Protein AF-A0A485BIW1-F1 (afdb_monomer_lite)

Sequence (77 aa):
MEHPGLRVEPVVEQPEEEWRGRSGTVLTAVLQDYGTLAEHDIYIAGRFEMAKIARELFCNERNAREDRLFGDAFAFI

Structure (mmCIF, N/CA/C/O backbone):
data_AF-A0A485BIW1-F1
#
_entry.id   AF-A0A485BIW1-F1
#
loop_
_atom_site.group_PDB
_atom_site.id
_atom_site.type_symbol
_atom_site.label_atom_id
_atom_site.label_alt_id
_atom_site.label_comp_id
_atom_site.label_asym_id
_atom_site.label_entity_id
_atom_site.label_seq_id
_atom_site.pdbx_PDB_ins_code
_atom_site.Cartn_x
_atom_site.Cartn_y
_atom_site.Cartn_z
_atom_site.occupancy
_atom_site.B_iso_or_equiv
_atom_site.auth_seq_id
_atom_site.auth_comp_id
_atom_site.auth_asym_id
_atom_site.auth_atom_id
_atom_site.pdbx_PDB_model_num
ATOM 1 N N . MET A 1 1 ? -24.606 -1.382 -7.420 1.00 55.72 1 MET A N 1
ATOM 2 C CA . MET A 1 1 ? -23.453 -0.671 -6.832 1.00 55.72 1 MET A CA 1
ATOM 3 C C . MET A 1 1 ? -22.814 0.129 -7.947 1.00 55.72 1 MET A C 1
ATOM 5 O O . MET A 1 1 ? -22.554 -0.454 -8.989 1.00 55.72 1 MET A O 1
ATOM 9 N N . GLU A 1 2 ? -22.653 1.437 -7.767 1.00 87.12 2 GLU A N 1
ATOM 10 C CA . GLU A 1 2 ? -22.230 2.367 -8.832 1.00 87.12 2 GLU A CA 1
ATOM 11 C C . GLU A 1 2 ? -20.808 2.085 -9.357 1.00 87.12 2 GLU A C 1
ATOM 13 O O . GLU A 1 2 ? -20.527 2.342 -10.524 1.00 87.12 2 GLU A O 1
ATOM 18 N N . HIS A 1 3 ? -19.944 1.450 -8.549 1.00 93.94 3 HIS A N 1
ATOM 19 C CA . HIS A 1 3 ? -18.573 1.086 -8.928 1.00 93.94 3 HIS A CA 1
ATOM 20 C C . HIS A 1 3 ? -18.203 -0.329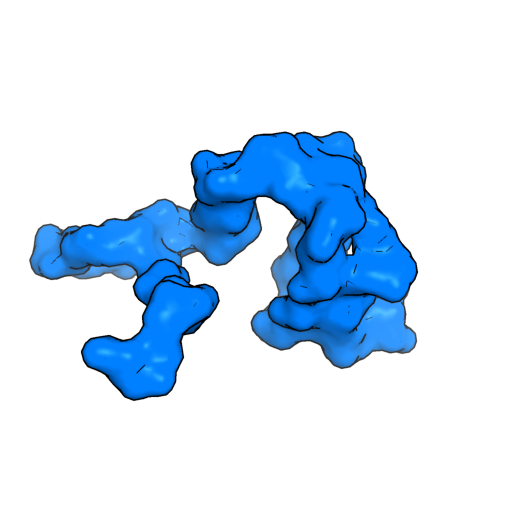 -8.438 1.00 93.94 3 HIS A C 1
ATOM 22 O O . HIS A 1 3 ? -17.775 -0.486 -7.297 1.00 93.94 3 HIS A O 1
ATOM 28 N N . PRO A 1 4 ? -18.352 -1.381 -9.266 1.00 93.81 4 PRO A N 1
ATOM 29 C CA . PRO A 1 4 ? -18.144 -2.769 -8.834 1.00 93.81 4 PRO A CA 1
ATOM 30 C C . PRO A 1 4 ? -16.677 -3.139 -8.557 1.00 93.81 4 PRO A C 1
ATOM 32 O O . PRO A 1 4 ? -16.426 -4.112 -7.858 1.00 93.81 4 PRO A O 1
ATOM 35 N N . GLY A 1 5 ? -15.715 -2.383 -9.096 1.00 93.88 5 GLY A N 1
ATOM 36 C CA . GLY A 1 5 ? -14.280 -2.594 -8.857 1.00 93.88 5 GLY A CA 1
ATOM 37 C C . GLY A 1 5 ? -13.712 -1.812 -7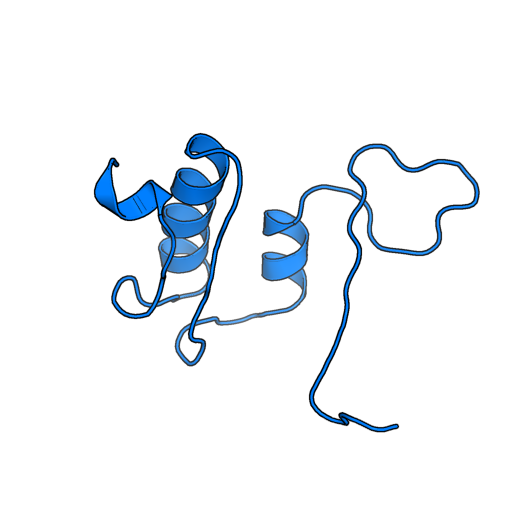.670 1.00 93.88 5 GLY A C 1
ATOM 38 O O . GLY A 1 5 ? -12.525 -1.933 -7.384 1.00 93.88 5 GLY A O 1
ATOM 39 N N . LEU A 1 6 ? -14.523 -0.988 -6.998 1.00 95.88 6 LEU A N 1
ATOM 40 C CA . LEU A 1 6 ? -14.072 -0.179 -5.870 1.00 95.8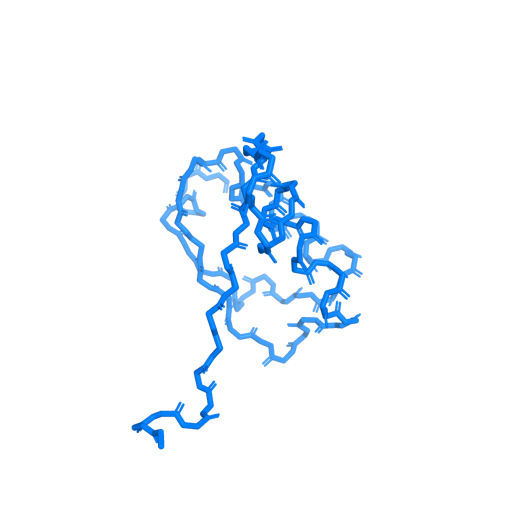8 6 LEU A CA 1
ATOM 41 C C . LEU A 1 6 ? -14.267 -0.944 -4.560 1.00 95.88 6 LEU A C 1
ATOM 43 O O . LEU A 1 6 ? -15.383 -1.328 -4.215 1.00 95.88 6 LEU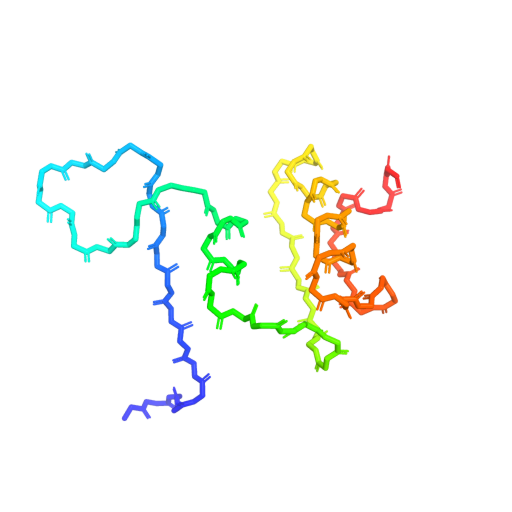 A O 1
ATOM 47 N N . ARG A 1 7 ? -13.183 -1.089 -3.797 1.00 94.69 7 ARG A N 1
ATOM 48 C CA . ARG A 1 7 ? -13.195 -1.626 -2.436 1.00 94.69 7 ARG A CA 1
ATOM 49 C C . ARG A 1 7 ? -12.618 -0.590 -1.475 1.00 94.69 7 ARG A C 1
ATOM 51 O O . ARG A 1 7 ? -11.585 0.004 -1.770 1.00 94.69 7 ARG A O 1
ATOM 58 N N . VAL A 1 8 ? -13.285 -0.377 -0.343 1.00 95.00 8 VAL A N 1
ATOM 59 C CA . VAL A 1 8 ? -12.862 0.573 0.697 1.00 95.00 8 VAL A CA 1
ATOM 60 C C . VAL A 1 8 ? -12.588 -0.204 1.977 1.00 95.00 8 VAL A C 1
ATOM 62 O O . VAL A 1 8 ? -13.499 -0.810 2.532 1.00 95.00 8 VAL A O 1
ATOM 65 N N . GLU A 1 9 ? -11.338 -0.171 2.433 1.00 95.44 9 GLU A N 1
ATOM 66 C CA . GLU A 1 9 ? -10.856 -0.927 3.593 1.00 95.44 9 GLU A CA 1
ATOM 67 C C . GLU A 1 9 ? -10.368 0.044 4.678 1.00 95.44 9 GLU A C 1
ATOM 69 O O . GLU A 1 9 ? -9.229 0.514 4.612 1.00 95.44 9 GLU A O 1
ATOM 74 N N . PRO A 1 10 ? -11.205 0.404 5.667 1.00 96.44 10 PRO A N 1
ATOM 75 C CA . PRO A 1 10 ? -10.768 1.274 6.745 1.00 96.44 10 PRO A CA 1
ATOM 76 C C . PRO A 1 10 ? -9.928 0.491 7.764 1.00 96.44 10 PRO A C 1
ATOM 78 O O . PRO A 1 10 ? -10.280 -0.624 8.164 1.00 96.44 10 PRO A O 1
ATOM 81 N N . VAL A 1 11 ? -8.825 1.098 8.206 1.00 97.25 11 VAL A N 1
ATOM 82 C CA . VAL A 1 11 ? -7.884 0.502 9.162 1.00 97.25 11 VAL A C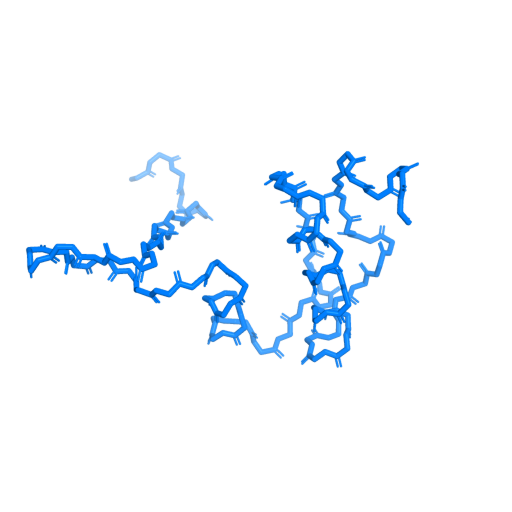A 1
ATOM 83 C C . VAL A 1 11 ? -7.648 1.474 10.313 1.00 97.25 11 VAL A C 1
ATOM 85 O O . VAL A 1 11 ? -7.291 2.628 10.078 1.00 97.25 11 VAL A O 1
ATOM 88 N N . VAL A 1 12 ? -7.849 1.011 11.548 1.00 97.19 12 VAL A N 1
ATOM 89 C CA . VAL A 1 12 ? -7.698 1.819 12.767 1.00 97.19 12 VAL A CA 1
ATOM 90 C C . VAL A 1 12 ? -6.661 1.181 13.684 1.00 97.19 12 VAL A C 1
ATOM 92 O O . VAL A 1 12 ? -6.784 0.021 14.066 1.00 97.19 12 VAL A O 1
ATOM 95 N N . GLU A 1 13 ? -5.632 1.934 14.064 1.00 95.19 13 GLU A N 1
ATOM 96 C CA . GLU A 1 13 ? -4.534 1.396 14.878 1.00 95.19 13 GLU A CA 1
ATOM 97 C C . GLU A 1 13 ? -4.974 1.072 16.312 1.00 95.19 13 GLU A C 1
ATOM 99 O O . GLU A 1 13 ? -4.648 0.010 16.836 1.00 95.19 13 GLU A O 1
ATOM 104 N N . GLN A 1 14 ? -5.764 1.961 16.916 1.00 96.06 14 GLN A N 1
ATOM 105 C CA . GLN A 1 14 ? -6.312 1.817 18.265 1.00 96.06 14 GLN A CA 1
ATOM 106 C C . GLN A 1 14 ? -7.842 1.872 18.187 1.00 96.06 14 GLN A C 1
ATOM 108 O O . GLN A 1 14 ? -8.420 2.951 18.309 1.00 96.06 14 GLN A O 1
ATOM 113 N N . PRO A 1 15 ? -8.499 0.746 17.868 1.00 95.12 15 PRO A N 1
ATOM 114 C CA . PRO A 1 15 ? -9.943 0.719 17.687 1.00 95.12 15 PRO A CA 1
ATOM 115 C C . PRO A 1 15 ? -10.699 0.796 19.018 1.00 95.12 15 PRO A C 1
ATOM 117 O O . PRO A 1 15 ? -10.247 0.263 20.031 1.00 95.12 15 PRO A O 1
ATOM 120 N N . GLU A 1 16 ? -11.881 1.410 18.985 1.00 95.50 16 GLU A N 1
ATOM 121 C CA . GLU A 1 16 ? -12.892 1.293 20.045 1.00 95.50 16 GLU A CA 1
ATOM 122 C C . GLU A 1 16 ? -13.551 -0.100 20.012 1.00 95.50 16 GLU A C 1
ATOM 124 O O . GLU A 1 16 ? -13.435 -0.827 19.020 1.00 95.50 16 GLU A O 1
ATOM 129 N N . GLU A 1 17 ? -14.242 -0.489 21.088 1.00 94.19 17 GLU A N 1
ATOM 130 C CA . GLU A 1 17 ? -14.818 -1.837 21.245 1.00 94.19 17 GLU A CA 1
ATOM 131 C C . GLU A 1 17 ? -15.845 -2.169 20.146 1.00 94.19 17 GLU A C 1
ATOM 133 O O . GLU A 1 17 ? -15.960 -3.310 19.698 1.00 94.19 17 GLU A O 1
ATOM 138 N N . GLU A 1 18 ? -16.547 -1.159 19.640 1.00 96.06 18 GLU A N 1
ATOM 139 C CA . GLU A 1 18 ? -17.563 -1.286 18.602 1.00 96.06 18 GLU A CA 1
ATOM 140 C C . GLU A 1 18 ? -16.988 -1.343 17.178 1.00 96.06 18 GLU A C 1
ATOM 142 O O . GLU A 1 18 ? -17.747 -1.513 16.215 1.00 96.06 18 GLU A O 1
ATOM 147 N N . TRP A 1 19 ? -15.668 -1.202 17.009 1.00 96.56 19 TRP A N 1
ATOM 148 C CA . TRP A 1 19 ? -15.032 -1.221 15.697 1.00 96.56 19 TRP A CA 1
ATOM 149 C C . TRP A 1 19 ? -15.146 -2.593 15.032 1.00 96.56 19 TRP A C 1
ATOM 151 O O . TRP A 1 19 ? -14.762 -3.622 15.582 1.00 96.56 19 TRP A O 1
ATOM 161 N N . ARG A 1 20 ? -15.638 -2.600 13.790 1.00 93.19 20 ARG A N 1
ATOM 162 C CA . ARG A 1 20 ? -15.834 -3.831 13.003 1.00 93.19 20 ARG A CA 1
ATOM 163 C C . ARG A 1 20 ? -14.938 -3.931 11.773 1.00 93.19 20 ARG A C 1
ATOM 165 O O . ARG A 1 20 ? -15.014 -4.925 11.058 1.00 93.19 20 ARG A O 1
ATOM 172 N N . GLY A 1 21 ? -14.150 -2.894 11.493 1.00 93.44 21 GLY A N 1
ATOM 173 C CA . GLY A 1 21 ? -13.193 -2.900 10.391 1.00 93.44 21 GLY A CA 1
ATOM 174 C C . GLY A 1 21 ? -11.849 -3.493 10.808 1.00 93.44 21 GLY A C 1
ATOM 175 O O . GLY A 1 21 ? -11.730 -4.191 11.814 1.00 93.44 21 GLY A O 1
ATOM 176 N N . ARG A 1 22 ? -10.803 -3.200 10.036 1.00 95.44 22 ARG A N 1
ATOM 177 C CA . ARG A 1 22 ? -9.468 -3.746 10.301 1.00 95.44 22 ARG A CA 1
ATOM 178 C C . ARG A 1 22 ? -8.761 -2.962 11.392 1.00 95.44 22 ARG A C 1
ATOM 180 O O . ARG A 1 22 ? -8.921 -1.745 11.486 1.00 95.44 22 ARG A O 1
ATOM 187 N N . SER A 1 23 ? -7.958 -3.653 12.189 1.00 95.38 23 SER A N 1
ATOM 188 C CA . SER A 1 23 ? -7.096 -3.038 13.193 1.00 95.38 23 SER A CA 1
ATOM 189 C C . SER A 1 23 ? -5.622 -3.092 12.785 1.00 95.38 23 SER A C 1
ATOM 191 O O . SER A 1 23 ? -5.207 -3.972 12.029 1.00 95.38 23 SER A O 1
ATOM 193 N N . GLY A 1 24 ? -4.829 -2.136 13.272 1.00 95.25 24 GLY A N 1
ATOM 194 C CA . GLY A 1 24 ? -3.391 -2.034 12.999 1.00 95.25 24 GLY A CA 1
ATOM 195 C C . GLY A 1 24 ? -3.035 -0.931 12.001 1.00 95.25 24 GLY A C 1
ATOM 196 O O . GLY A 1 24 ? -3.691 0.106 11.952 1.00 95.25 24 GLY A O 1
ATOM 197 N N . THR A 1 25 ? -1.969 -1.129 11.220 1.00 96.38 25 THR A N 1
ATOM 198 C CA . THR A 1 25 ? -1.503 -0.141 10.234 1.00 96.38 25 THR A CA 1
ATOM 199 C C . THR A 1 25 ? -1.941 -0.507 8.820 1.00 96.38 25 THR A C 1
ATOM 201 O O . THR A 1 25 ? -2.118 -1.679 8.477 1.00 96.38 25 THR A O 1
ATOM 204 N N . VAL A 1 26 ? -2.058 0.506 7.961 1.00 96.62 26 VAL A N 1
ATOM 205 C CA . VAL A 1 26 ? -2.399 0.317 6.543 1.00 96.62 26 VAL A CA 1
ATOM 206 C C . VAL A 1 26 ? -1.382 -0.551 5.795 1.00 96.62 26 VAL A C 1
ATOM 208 O O . VAL A 1 26 ? -1.767 -1.301 4.904 1.00 96.62 26 VAL A O 1
ATOM 211 N N . LEU A 1 27 ? -0.099 -0.516 6.175 1.00 96.75 27 LEU A N 1
ATOM 212 C CA . LEU A 1 27 ? 0.935 -1.328 5.524 1.00 96.75 27 LEU A CA 1
ATOM 213 C C . LEU A 1 27 ? 0.725 -2.813 5.811 1.00 96.75 27 LEU A C 1
ATOM 215 O O . LEU A 1 27 ? 0.693 -3.621 4.886 1.00 96.75 27 LEU A O 1
ATOM 219 N N . THR A 1 28 ? 0.489 -3.164 7.078 1.00 95.81 28 THR A N 1
ATOM 220 C CA . THR A 1 28 ? 0.165 -4.539 7.474 1.00 95.81 28 THR A CA 1
ATOM 221 C C . THR A 1 28 ? -1.113 -5.023 6.796 1.00 95.81 28 THR A C 1
ATOM 223 O O . THR A 1 28 ? -1.177 -6.166 6.346 1.00 95.81 28 THR A O 1
ATOM 226 N N . ALA A 1 29 ? -2.113 -4.147 6.672 1.00 97.25 29 ALA A N 1
ATOM 227 C CA . ALA A 1 29 ? -3.360 -4.467 5.993 1.00 97.25 29 ALA A CA 1
ATOM 228 C C . ALA A 1 29 ? -3.138 -4.839 4.512 1.00 97.25 29 ALA A C 1
ATOM 230 O O . ALA A 1 29 ? -3.621 -5.874 4.051 1.00 97.25 29 ALA A O 1
ATOM 231 N N . VAL A 1 30 ? -2.335 -4.057 3.784 1.00 97.56 30 VAL A N 1
ATOM 232 C CA . VAL A 1 30 ? -1.966 -4.359 2.390 1.00 97.56 30 VAL A CA 1
ATOM 233 C C . VAL A 1 30 ? -1.216 -5.691 2.286 1.00 97.56 30 VAL A C 1
ATOM 235 O O . VAL A 1 30 ? -1.543 -6.516 1.436 1.00 97.56 30 VAL A O 1
ATOM 238 N N . LEU A 1 31 ? -0.248 -5.948 3.170 1.00 96.38 31 LEU A N 1
ATOM 239 C CA . LEU A 1 31 ? 0.530 -7.190 3.144 1.00 96.38 31 LEU A CA 1
ATOM 240 C C . LEU A 1 31 ? -0.311 -8.454 3.370 1.00 96.38 31 LEU A C 1
ATOM 242 O O . LEU A 1 31 ? 0.052 -9.521 2.872 1.00 96.38 31 LEU A O 1
ATOM 246 N N . GLN A 1 32 ? -1.392 -8.355 4.143 1.00 96.06 32 GLN A N 1
ATOM 247 C CA . GLN A 1 32 ? -2.314 -9.465 4.394 1.00 96.06 32 GLN A CA 1
ATOM 248 C C . GLN A 1 32 ? -3.236 -9.741 3.199 1.00 96.06 32 GLN A C 1
ATOM 250 O O . GLN A 1 32 ? -3.610 -10.889 2.976 1.00 96.06 32 GLN A O 1
ATOM 255 N N . ASP A 1 33 ? -3.593 -8.708 2.436 1.00 96.31 33 ASP A N 1
ATOM 256 C CA . ASP A 1 33 ? -4.569 -8.820 1.347 1.00 96.31 33 ASP A CA 1
ATOM 257 C C . ASP A 1 33 ? -3.947 -9.263 0.029 1.00 96.31 33 ASP A C 1
ATOM 259 O O . ASP A 1 33 ? -4.590 -9.942 -0.772 1.00 96.31 33 ASP A O 1
ATOM 263 N N . TYR A 1 34 ? -2.701 -8.860 -0.207 1.00 97.00 34 TYR A N 1
ATOM 264 C CA . TYR A 1 34 ? -2.034 -9.050 -1.483 1.00 97.00 34 TYR A CA 1
ATOM 265 C C . TYR A 1 34 ? -0.809 -9.937 -1.294 1.00 97.00 34 TYR A C 1
ATOM 267 O O . TYR A 1 34 ? 0.131 -9.579 -0.588 1.00 97.00 34 TYR A O 1
ATOM 275 N N . GLY A 1 35 ? -0.797 -11.095 -1.961 1.00 97.00 35 GLY A N 1
ATOM 276 C CA . GLY A 1 35 ? 0.384 -11.965 -2.028 1.00 97.00 35 GLY A CA 1
ATOM 277 C C . GLY A 1 35 ? 1.481 -11.418 -2.950 1.00 97.00 35 GLY A C 1
ATOM 278 O O . GLY A 1 35 ? 2.653 -11.733 -2.778 1.00 97.00 35 GLY A O 1
ATOM 279 N N . THR A 1 36 ? 1.110 -10.568 -3.910 1.00 98.00 36 THR A N 1
ATOM 280 C CA . THR A 1 36 ? 2.029 -9.839 -4.789 1.00 98.00 36 THR A CA 1
ATOM 281 C C . THR A 1 36 ? 1.415 -8.505 -5.200 1.00 98.00 36 THR A C 1
ATOM 283 O O . THR A 1 36 ? 0.197 -8.378 -5.328 1.00 98.00 36 THR A O 1
ATOM 286 N N . LEU A 1 37 ? 2.277 -7.522 -5.422 1.00 98.56 37 LEU A N 1
ATOM 287 C CA . LEU A 1 37 ? 1.970 -6.165 -5.849 1.00 98.56 37 LEU A CA 1
ATOM 288 C C . LEU A 1 37 ? 2.603 -5.822 -7.210 1.00 98.56 37 LEU A C 1
ATOM 290 O O . LEU A 1 37 ? 2.462 -4.694 -7.665 1.00 98.56 37 LEU A O 1
ATOM 294 N N . ALA A 1 38 ? 3.243 -6.782 -7.891 1.00 98.25 38 ALA A N 1
ATOM 295 C CA . ALA A 1 38 ? 3.970 -6.556 -9.150 1.00 98.25 38 ALA A CA 1
ATOM 296 C C . ALA A 1 38 ? 3.140 -5.889 -10.266 1.00 98.25 38 ALA A C 1
ATOM 298 O O . ALA A 1 38 ? 3.662 -5.101 -11.055 1.00 98.25 38 ALA A O 1
ATOM 299 N N . GLU A 1 39 ? 1.836 -6.173 -10.297 1.00 98.00 39 GLU A N 1
ATOM 300 C CA . GLU A 1 39 ? 0.911 -5.679 -11.324 1.00 98.00 39 GLU A CA 1
ATOM 301 C C . GLU A 1 39 ? 0.105 -4.443 -10.901 1.00 98.00 39 GLU A C 1
ATOM 303 O O . GLU A 1 39 ? -0.760 -3.989 -11.651 1.00 98.00 39 GLU A O 1
ATOM 308 N N . HIS A 1 40 ? 0.379 -3.884 -9.720 1.00 98.50 40 HIS A N 1
ATOM 309 C CA . HIS A 1 40 ? -0.369 -2.749 -9.186 1.00 98.50 40 HIS A CA 1
ATOM 310 C C . HIS A 1 40 ? 0.357 -1.428 -9.446 1.00 98.50 40 HIS A C 1
ATOM 312 O O . HIS A 1 40 ? 1.574 -1.336 -9.295 1.00 98.50 40 HIS A O 1
ATOM 318 N N . ASP A 1 41 ? -0.421 -0.397 -9.775 1.00 98.50 41 ASP A N 1
ATOM 319 C CA . ASP A 1 41 ? -0.013 0.996 -9.605 1.00 98.50 41 ASP A CA 1
ATOM 320 C C . ASP A 1 41 ? -0.429 1.445 -8.203 1.00 98.50 41 ASP A C 1
ATOM 322 O O . ASP A 1 41 ? -1.600 1.335 -7.826 1.00 98.50 41 ASP A O 1
ATOM 326 N N . ILE A 1 42 ? 0.534 1.911 -7.411 1.00 98.31 42 ILE A N 1
ATOM 327 C CA . ILE A 1 42 ? 0.339 2.202 -5.990 1.00 98.31 42 ILE A CA 1
ATOM 328 C C . ILE A 1 42 ? 0.512 3.699 -5.765 1.00 98.31 42 ILE A C 1
ATOM 330 O O . ILE A 1 42 ? 1.550 4.264 -6.093 1.00 98.31 42 ILE A 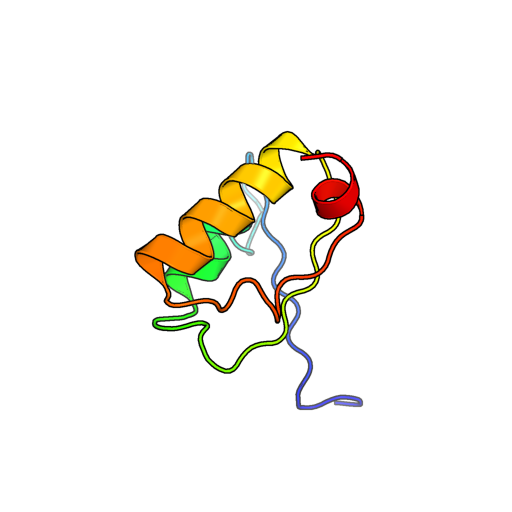O 1
ATOM 334 N N . TYR A 1 43 ? -0.484 4.330 -5.149 1.00 98.06 43 TYR A N 1
ATOM 335 C CA . TYR A 1 43 ? -0.483 5.758 -4.835 1.00 98.06 43 TYR A CA 1
ATOM 336 C C . TYR A 1 43 ? -0.514 5.944 -3.316 1.00 98.06 43 TYR A C 1
ATOM 338 O O . TYR A 1 43 ? -1.419 5.438 -2.652 1.00 98.06 43 TYR A O 1
ATOM 346 N N . ILE A 1 44 ? 0.470 6.652 -2.756 1.00 97.62 44 ILE A N 1
ATOM 347 C CA . ILE A 1 44 ? 0.650 6.809 -1.306 1.00 97.62 44 ILE A CA 1
ATOM 348 C C . ILE A 1 44 ? 0.717 8.289 -0.933 1.00 97.62 44 ILE A C 1
ATOM 350 O O . ILE A 1 44 ? 1.519 9.049 -1.473 1.00 97.62 44 ILE A O 1
ATOM 354 N N . ALA A 1 45 ? -0.082 8.676 0.060 1.00 96.25 45 ALA A N 1
ATOM 355 C CA . ALA A 1 45 ? -0.026 9.986 0.699 1.00 96.25 45 ALA A CA 1
ATOM 356 C C . ALA A 1 45 ? -0.084 9.834 2.225 1.00 96.25 45 ALA A C 1
ATOM 358 O O . ALA A 1 45 ? -0.774 8.961 2.752 1.00 96.25 45 ALA A O 1
ATOM 359 N N . GLY A 1 46 ? 0.655 10.679 2.944 1.00 94.31 46 GLY A N 1
ATOM 360 C CA . GLY A 1 46 ? 0.735 10.646 4.402 1.00 94.31 46 GLY A CA 1
ATOM 361 C C . GLY A 1 46 ? 2.100 11.092 4.913 1.00 94.31 46 GLY A C 1
ATOM 362 O O . GLY A 1 46 ? 2.837 11.803 4.232 1.00 94.31 46 GLY A O 1
ATOM 363 N N . ARG A 1 47 ? 2.453 10.662 6.129 1.00 96.06 47 ARG A N 1
ATOM 364 C CA . ARG A 1 47 ? 3.776 10.941 6.707 1.00 96.06 47 ARG A CA 1
ATOM 365 C C . ARG A 1 47 ? 4.876 10.348 5.822 1.00 96.06 47 ARG A C 1
ATOM 367 O O . ARG A 1 47 ? 4.789 9.182 5.445 1.00 96.06 47 ARG A O 1
ATOM 374 N N . PHE A 1 48 ? 5.929 11.120 5.554 1.00 95.62 48 PHE A N 1
ATOM 375 C CA . PHE A 1 48 ? 7.016 10.697 4.659 1.00 95.62 48 PHE A CA 1
ATOM 376 C C . PHE A 1 48 ? 7.720 9.434 5.161 1.00 95.62 48 PHE A C 1
ATOM 378 O O . PHE A 1 48 ? 8.031 8.551 4.371 1.00 95.62 48 PHE A O 1
ATOM 385 N N . GLU A 1 49 ? 7.894 9.304 6.478 1.00 95.88 49 GLU A N 1
ATOM 386 C CA . GLU A 1 49 ? 8.437 8.094 7.105 1.00 95.88 49 GLU A CA 1
ATOM 387 C C . GLU A 1 49 ? 7.604 6.847 6.775 1.00 95.88 49 GLU A C 1
ATOM 389 O O . GLU A 1 49 ? 8.153 5.810 6.414 1.00 95.88 49 GLU A O 1
ATOM 394 N N . MET A 1 50 ? 6.272 6.962 6.815 1.00 96.25 50 MET A N 1
ATOM 395 C CA . MET A 1 50 ? 5.382 5.858 6.454 1.00 96.25 50 MET A CA 1
ATOM 396 C C . MET A 1 50 ? 5.517 5.514 4.970 1.00 96.25 50 MET A C 1
ATOM 398 O O . MET A 1 50 ? 5.660 4.342 4.638 1.00 96.25 50 MET A O 1
ATOM 402 N N . ALA A 1 51 ? 5.533 6.518 4.087 1.00 97.06 51 ALA A N 1
ATOM 403 C CA . ALA A 1 51 ? 5.700 6.296 2.652 1.00 97.06 51 ALA A CA 1
ATOM 404 C C . ALA A 1 51 ? 7.050 5.635 2.321 1.00 97.06 51 ALA A C 1
ATOM 406 O O . ALA A 1 51 ? 7.100 4.728 1.489 1.00 97.06 51 ALA A O 1
ATOM 407 N N . LYS A 1 52 ? 8.127 6.026 3.015 1.00 96.19 52 LYS A N 1
ATOM 408 C CA . LYS A 1 52 ? 9.442 5.386 2.904 1.00 96.19 52 LYS A CA 1
ATOM 409 C C . LYS A 1 52 ? 9.375 3.900 3.257 1.00 96.19 52 LYS A C 1
ATOM 411 O O . LYS A 1 52 ? 9.781 3.069 2.448 1.00 96.19 52 LYS A O 1
ATOM 416 N N . ILE A 1 53 ? 8.822 3.578 4.429 1.00 97.12 53 ILE A N 1
ATOM 417 C CA . ILE A 1 53 ? 8.670 2.190 4.891 1.00 97.12 53 ILE A CA 1
ATOM 418 C C . ILE A 1 53 ? 7.786 1.400 3.921 1.00 97.12 53 ILE A C 1
ATOM 420 O O . ILE A 1 53 ? 8.105 0.263 3.594 1.00 97.12 53 ILE A O 1
ATOM 424 N N . ALA A 1 54 ? 6.708 2.002 3.413 1.00 97.56 54 ALA A N 1
ATOM 425 C CA . ALA A 1 54 ? 5.819 1.373 2.442 1.00 97.56 54 ALA A CA 1
ATOM 426 C C . ALA A 1 54 ? 6.562 0.961 1.165 1.00 97.56 54 ALA A C 1
ATOM 428 O O . ALA A 1 54 ? 6.438 -0.183 0.739 1.00 97.56 54 ALA A O 1
ATOM 429 N N . ARG A 1 55 ? 7.365 1.867 0.583 1.00 97.06 55 ARG A N 1
ATOM 430 C CA . ARG A 1 55 ? 8.167 1.583 -0.617 1.00 97.06 55 ARG A CA 1
ATOM 431 C C . ARG A 1 55 ? 9.103 0.400 -0.385 1.00 97.06 55 ARG A C 1
ATOM 433 O O . ARG A 1 55 ? 9.076 -0.554 -1.155 1.00 97.06 55 ARG A O 1
ATOM 440 N N . GLU A 1 56 ? 9.883 0.437 0.693 1.00 97.06 56 GLU A N 1
ATOM 441 C CA . GLU A 1 56 ? 10.833 -0.631 1.026 1.00 97.06 56 GLU A CA 1
ATOM 442 C C . GLU A 1 56 ? 10.117 -1.973 1.244 1.00 97.06 56 GLU A C 1
ATOM 444 O O . GLU A 1 56 ? 10.477 -2.982 0.638 1.00 97.06 56 GLU A O 1
ATOM 449 N N . LEU A 1 57 ? 9.062 -1.984 2.059 1.00 97.94 57 LEU A N 1
ATOM 450 C CA . LEU A 1 57 ? 8.328 -3.190 2.429 1.00 97.94 57 LEU A CA 1
ATOM 451 C C . LEU A 1 57 ? 7.602 -3.820 1.234 1.00 97.94 57 LEU A C 1
ATOM 453 O O . LEU A 1 57 ? 7.672 -5.029 1.022 1.00 97.94 57 LEU A O 1
ATOM 457 N N . PHE A 1 58 ? 6.920 -3.010 0.424 1.00 98.44 58 PHE A N 1
ATOM 458 C CA . PHE A 1 58 ? 6.155 -3.501 -0.720 1.00 98.44 58 PHE A CA 1
ATOM 459 C C . PHE A 1 58 ? 7.065 -4.038 -1.827 1.00 98.44 58 PHE A C 1
ATOM 461 O O . PHE A 1 58 ? 6.766 -5.093 -2.395 1.00 98.44 58 PHE A O 1
ATOM 468 N N . CYS A 1 59 ? 8.184 -3.366 -2.109 1.00 97.75 59 CYS A N 1
ATOM 469 C CA . CYS A 1 59 ? 9.157 -3.848 -3.087 1.00 97.75 59 CYS A CA 1
ATOM 470 C C . CYS A 1 59 ? 9.821 -5.148 -2.611 1.00 97.75 59 CYS A C 1
ATOM 472 O O . CYS A 1 59 ? 9.843 -6.129 -3.354 1.00 97.75 59 CYS A O 1
ATOM 474 N N . ASN A 1 60 ? 10.289 -5.190 -1.358 1.00 97.81 60 ASN A N 1
ATOM 475 C CA . ASN A 1 60 ? 11.049 -6.328 -0.837 1.00 97.81 60 ASN A CA 1
ATOM 476 C C . ASN A 1 60 ? 10.186 -7.567 -0.578 1.00 97.81 60 ASN A C 1
ATOM 478 O O . ASN A 1 60 ? 10.629 -8.684 -0.833 1.00 97.81 60 ASN A O 1
ATOM 482 N N . GLU A 1 61 ? 8.967 -7.397 -0.061 1.00 97.88 61 GLU A N 1
ATOM 483 C CA . GLU A 1 61 ? 8.159 -8.533 0.397 1.00 97.88 61 GLU A CA 1
ATOM 484 C C . GLU A 1 61 ? 7.006 -8.907 -0.529 1.00 97.88 61 GLU A C 1
ATOM 486 O O . GLU A 1 61 ? 6.432 -9.989 -0.385 1.00 97.88 61 GLU A O 1
ATOM 491 N N . ARG A 1 62 ? 6.600 -8.012 -1.433 1.00 98.25 62 ARG A N 1
ATOM 492 C CA . ARG A 1 62 ? 5.448 -8.230 -2.320 1.00 98.25 62 ARG A CA 1
ATOM 493 C C . ARG A 1 62 ? 5.765 -7.994 -3.785 1.00 98.25 62 ARG A C 1
ATOM 495 O O . ARG A 1 62 ? 4.844 -8.003 -4.594 1.00 98.25 62 ARG A O 1
ATOM 502 N N . ASN A 1 63 ? 7.035 -7.855 -4.156 1.00 98.31 63 ASN A N 1
ATOM 503 C CA . ASN A 1 63 ? 7.458 -7.633 -5.540 1.00 98.31 63 ASN A CA 1
ATOM 504 C C . ASN A 1 63 ? 6.795 -6.399 -6.174 1.00 98.31 63 ASN A C 1
ATOM 506 O O . ASN A 1 63 ? 6.578 -6.381 -7.386 1.00 98.31 63 ASN A O 1
ATOM 510 N N . ALA A 1 64 ? 6.422 -5.391 -5.374 1.00 98.44 64 ALA A N 1
ATOM 511 C CA . ALA A 1 64 ? 5.979 -4.125 -5.938 1.00 98.44 64 ALA A CA 1
ATOM 512 C C . ALA A 1 64 ? 7.105 -3.538 -6.787 1.00 98.44 64 ALA A C 1
ATOM 514 O O . ALA A 1 64 ? 8.289 -3.687 -6.475 1.00 98.44 64 ALA A O 1
ATOM 515 N N . ARG A 1 65 ? 6.730 -2.874 -7.872 1.00 98.38 65 ARG A N 1
ATOM 516 C CA . ARG A 1 65 ? 7.697 -2.212 -8.730 1.00 98.38 65 ARG A CA 1
ATOM 517 C C . ARG A 1 65 ? 7.842 -0.762 -8.307 1.00 98.38 65 ARG A C 1
ATOM 519 O O . ARG A 1 65 ? 6.854 -0.037 -8.234 1.00 98.38 65 ARG A O 1
ATOM 526 N N . GLU A 1 66 ? 9.075 -0.339 -8.066 1.00 96.25 66 GLU A N 1
ATOM 527 C CA . GLU A 1 66 ? 9.360 1.031 -7.637 1.00 96.25 66 GLU A CA 1
ATOM 528 C C . GLU A 1 66 ? 8.942 2.068 -8.692 1.00 96.25 66 GLU A C 1
ATOM 530 O O . GLU A 1 66 ? 8.420 3.120 -8.340 1.00 96.25 66 GLU A O 1
ATOM 535 N N . ASP A 1 67 ? 9.056 1.742 -9.985 1.00 97.31 67 ASP A N 1
ATOM 536 C CA . ASP A 1 67 ? 8.613 2.605 -11.090 1.00 97.31 67 ASP A CA 1
ATOM 537 C C . ASP A 1 67 ? 7.082 2.732 -11.217 1.00 97.31 67 ASP A C 1
ATOM 539 O O . ASP A 1 67 ? 6.593 3.514 -12.033 1.00 97.31 67 ASP A O 1
ATOM 543 N N . ARG A 1 68 ? 6.325 1.988 -10.400 1.00 98.19 68 ARG A N 1
ATOM 544 C CA . ARG A 1 68 ? 4.855 2.020 -10.305 1.00 98.19 68 ARG A CA 1
ATOM 545 C C . ARG A 1 68 ? 4.363 2.438 -8.915 1.00 98.19 68 ARG A C 1
ATOM 547 O O . ARG A 1 68 ? 3.209 2.194 -8.555 1.00 98.19 68 ARG A O 1
ATOM 554 N N . LEU A 1 69 ? 5.243 3.046 -8.118 1.00 97.75 69 LEU A N 1
ATOM 555 C CA . LEU A 1 69 ? 4.969 3.484 -6.755 1.00 97.75 69 LEU A CA 1
ATOM 556 C C . LEU A 1 69 ? 5.073 5.014 -6.691 1.00 97.75 69 LEU A C 1
ATOM 558 O O . LEU A 1 69 ? 6.139 5.601 -6.855 1.00 97.75 69 LEU A O 1
ATOM 562 N N . PHE A 1 70 ? 3.933 5.669 -6.489 1.00 98.06 70 PHE A N 1
ATOM 563 C CA . PHE A 1 70 ? 3.755 7.108 -6.663 1.00 98.06 70 PHE A CA 1
ATOM 564 C C . PHE A 1 70 ? 3.364 7.782 -5.348 1.00 98.06 70 PHE A C 1
ATOM 566 O O . PHE A 1 70 ? 2.564 7.255 -4.574 1.00 98.06 70 PHE A O 1
ATOM 573 N N . GLY A 1 71 ? 3.900 8.972 -5.095 1.00 97.00 71 GLY A N 1
ATOM 574 C CA . GLY A 1 71 ? 3.600 9.745 -3.893 1.00 97.00 71 GLY A CA 1
ATOM 575 C C . GLY A 1 71 ? 4.566 10.907 -3.708 1.00 97.00 71 GLY A C 1
ATOM 576 O O . GLY A 1 71 ? 5.749 10.789 -4.029 1.00 97.00 71 GLY A O 1
ATOM 577 N N . ASP A 1 72 ? 4.070 12.016 -3.158 1.00 94.94 72 ASP A N 1
ATOM 578 C CA . ASP A 1 72 ? 4.850 13.254 -3.010 1.00 94.94 72 ASP A CA 1
ATOM 579 C C . ASP A 1 72 ? 6.124 13.047 -2.185 1.00 94.94 72 ASP A C 1
ATOM 581 O O . ASP A 1 72 ? 7.148 13.668 -2.456 1.00 94.94 72 ASP A O 1
ATOM 585 N N . ALA A 1 73 ? 6.086 12.130 -1.212 1.00 93.62 73 ALA A N 1
ATOM 586 C CA . ALA A 1 73 ? 7.230 11.813 -0.366 1.00 93.62 73 ALA A CA 1
ATOM 587 C C . ALA A 1 73 ? 8.456 11.358 -1.176 1.00 93.62 73 ALA A C 1
ATOM 589 O O . ALA A 1 73 ? 9.567 11.747 -0.828 1.00 93.62 73 ALA A O 1
ATOM 590 N N . PHE A 1 74 ? 8.274 10.600 -2.268 1.00 91.81 74 PHE A N 1
ATOM 591 C CA . PHE A 1 74 ? 9.376 10.019 -3.055 1.00 91.81 74 PHE A CA 1
ATOM 592 C C . PHE A 1 74 ? 10.210 11.051 -3.811 1.00 91.81 74 PHE A C 1
ATOM 594 O O . PHE A 1 74 ? 11.325 10.747 -4.214 1.00 91.81 74 PHE A O 1
ATOM 601 N N . ALA A 1 75 ? 9.711 12.280 -3.964 1.00 91.25 75 ALA A N 1
ATOM 602 C CA . ALA A 1 75 ? 10.503 13.381 -4.502 1.00 91.25 75 ALA A CA 1
ATOM 603 C C . ALA A 1 75 ? 11.534 13.932 -3.493 1.00 91.25 75 ALA A C 1
ATOM 605 O O . ALA A 1 75 ? 12.412 14.701 -3.880 1.00 91.25 75 ALA A O 1
ATOM 606 N N . PHE A 1 76 ? 11.429 13.562 -2.211 1.00 88.56 76 PHE A N 1
ATOM 607 C CA . PHE A 1 76 ? 12.235 14.112 -1.117 1.00 88.56 76 PHE A CA 1
ATOM 608 C C . PHE A 1 76 ? 13.027 13.054 -0.327 1.00 88.56 76 PHE A C 1
ATOM 610 O O . PHE A 1 76 ? 13.725 13.433 0.617 1.00 88.56 76 PHE A O 1
ATOM 617 N N . ILE A 1 77 ? 12.917 11.758 -0.667 1.00 81.62 77 ILE A N 1
ATOM 618 C CA . ILE A 1 77 ? 13.544 10.633 0.065 1.00 81.62 77 ILE A CA 1
ATOM 619 C C . ILE A 1 77 ? 14.296 9.641 -0.816 1.00 81.62 77 ILE A C 1
ATOM 621 O O . ILE A 1 77 ? 13.888 9.424 -1.977 1.00 81.62 77 ILE A O 1
#

Foldseek 3Di:
DVDPPDDDADEDQDDDPPDDGHYRDPLVVVVVPAQAQCPPQAEDDDDLVVLVCSLVCRCPRHVHDNVRHYYPSVVPD

Secondary structure (DSSP, 8-state):
---TT-----EESS--TT--SEES-HHHHHHHH-S--TT--EE--S-HHHHHHHHHHHHHHH---GGGEE-GGGG--

pLDDT: mean 95.46, std 5.28, range [55.72, 98.56]

Radius of gyration: 13.76 Å; chains: 1; bounding box: 37×26×33 Å

Organism: Raoultella planticola (NCBI:txid575)

InterPro domains:
  IPR001433 Oxidoreductase FAD/NAD(P)-binding [PF00175] (3-55)
  IPR039261 Ferredoxin-NADP reductase (FNR), nucleotide-binding domain [G3DSA:3.40.50.80] (1-77)
  IPR039261 Ferredoxin-NADP reductase (FNR), nucleotide-binding domain [SSF52343] (2-75)